Protein AF-A0A7J9VFI0-F1 (afdb_monomer_lite)

pLDDT: mean 91.73, std 10.09, range [53.72, 98.06]

Sequence (66 aa):
MRATALAYLEAGGARAAASALGVHKNTVLYRLRQVEDLLGHPIDKDPLRLHLALLLADHYGPRALQ

Radius of gyration: 11.78 Å; chains: 1; bounding box: 34×19×26 Å

Secondary structure (DSSP, 8-state):
-HHHHHHHHHHTSHHHHHHHHTS-HHHHHHHHHHHHHHHTS-TTSSHHHHHHHHHHHHHHGGGGG-

Structure (mmCIF, N/CA/C/O backbone):
data_AF-A0A7J9VFI0-F1
#
_entry.id   AF-A0A7J9VFI0-F1
#
loop_
_atom_site.group_PDB
_atom_site.id
_atom_site.type_symbol
_atom_site.label_atom_id
_atom_site.label_alt_id
_atom_site.label_comp_id
_atom_site.label_asym_id
_atom_site.label_entity_id
_atom_site.label_seq_id
_atom_site.pdbx_PDB_ins_code
_atom_site.Cartn_x
_atom_site.Cartn_y
_atom_site.Cartn_z
_atom_site.occupancy
_atom_site.B_iso_or_equiv
_atom_site.auth_seq_id
_atom_site.auth_comp_id
_atom_site.auth_asym_id
_atom_site.auth_atom_id
_atom_site.pdbx_PDB_model_num
ATOM 1 N N . MET A 1 1 ? -4.175 7.581 -1.335 1.00 84.31 1 MET A N 1
ATOM 2 C CA . MET A 1 1 ? -3.250 6.534 -0.834 1.00 84.31 1 MET A CA 1
ATOM 3 C C . MET A 1 1 ? -3.742 5.120 -1.112 1.00 84.31 1 MET A C 1
ATOM 5 O O . MET A 1 1 ? -2.921 4.313 -1.517 1.00 84.31 1 MET A O 1
ATOM 9 N N . ARG A 1 2 ? -5.053 4.838 -1.006 1.00 89.12 2 ARG A N 1
ATOM 10 C CA . ARG A 1 2 ? -5.676 3.549 -1.381 1.00 89.12 2 ARG A CA 1
ATOM 11 C C . ARG A 1 2 ? -5.165 2.958 -2.705 1.00 89.12 2 ARG A C 1
ATOM 13 O O . ARG A 1 2 ? -4.664 1.844 -2.704 1.00 89.12 2 ARG A O 1
ATOM 20 N N . ALA A 1 3 ? -5.186 3.740 -3.788 1.00 91.69 3 ALA A N 1
ATOM 21 C CA . ALA A 1 3 ? -4.684 3.309 -5.098 1.00 91.69 3 ALA A CA 1
ATOM 22 C C . ALA A 1 3 ? -3.206 2.870 -5.082 1.00 91.69 3 ALA A C 1
ATOM 24 O O . ALA A 1 3 ? -2.822 1.958 -5.799 1.00 91.69 3 ALA A O 1
ATOM 25 N N . THR A 1 4 ? -2.365 3.484 -4.239 1.00 95.62 4 THR A N 1
ATOM 26 C CA . THR A 1 4 ? -0.956 3.084 -4.100 1.00 95.62 4 THR A CA 1
ATOM 27 C C . THR A 1 4 ? -0.8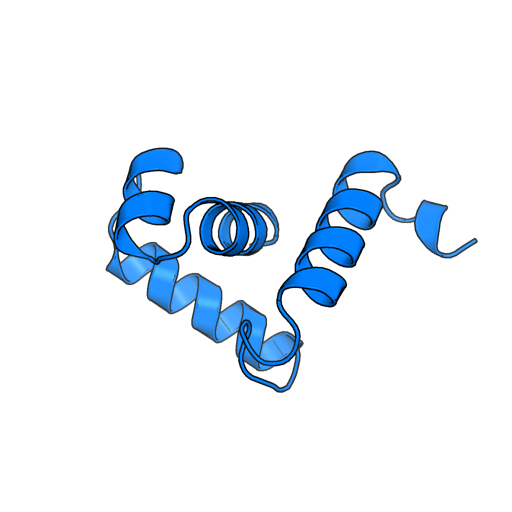03 1.761 -3.356 1.00 95.62 4 THR A C 1
ATOM 29 O O . THR A 1 4 ? 0.040 0.958 -3.741 1.00 95.62 4 THR A O 1
ATOM 32 N N . ALA A 1 5 ? -1.627 1.515 -2.335 1.00 93.81 5 ALA A N 1
ATOM 33 C CA . ALA A 1 5 ? -1.652 0.240 -1.624 1.00 93.81 5 ALA A CA 1
ATOM 34 C C . ALA A 1 5 ? -2.144 -0.903 -2.530 1.00 93.81 5 ALA A C 1
ATOM 36 O O . ALA A 1 5 ? -1.491 -1.939 -2.596 1.00 93.81 5 ALA A O 1
ATOM 37 N N . LEU A 1 6 ? -3.231 -0.687 -3.283 1.00 95.12 6 LEU A N 1
ATOM 38 C CA . LEU A 1 6 ? -3.736 -1.654 -4.268 1.00 95.12 6 LEU A CA 1
ATOM 39 C C . LEU A 1 6 ? -2.684 -1.977 -5.331 1.00 95.12 6 LEU A C 1
ATOM 41 O O . LEU A 1 6 ? -2.300 -3.133 -5.463 1.00 95.12 6 LEU A O 1
ATOM 45 N N . ALA A 1 7 ? -2.129 -0.955 -5.990 1.00 96.00 7 ALA A N 1
ATOM 46 C CA . ALA A 1 7 ? -1.110 -1.156 -7.018 1.00 96.00 7 ALA A CA 1
ATOM 47 C C . ALA A 1 7 ? 0.144 -1.869 -6.484 1.00 96.00 7 ALA A C 1
ATOM 49 O O . ALA A 1 7 ? 0.777 -2.627 -7.211 1.00 96.00 7 ALA A O 1
ATOM 50 N N . TYR A 1 8 ? 0.528 -1.644 -5.223 1.00 97.00 8 TYR A N 1
ATOM 51 C CA . TYR A 1 8 ? 1.638 -2.368 -4.600 1.00 97.00 8 TYR A CA 1
ATOM 52 C C . TYR A 1 8 ? 1.327 -3.849 -4.377 1.00 97.00 8 TYR A C 1
ATOM 54 O O . TYR A 1 8 ? 2.167 -4.689 -4.700 1.00 97.00 8 TYR A O 1
ATOM 62 N N . LEU A 1 9 ? 0.139 -4.153 -3.851 1.00 95.38 9 LEU A N 1
ATOM 63 C CA . LEU A 1 9 ? -0.304 -5.524 -3.592 1.00 95.38 9 LEU A CA 1
ATOM 64 C C . LEU A 1 9 ? -0.501 -6.311 -4.896 1.00 95.38 9 LEU A C 1
ATOM 66 O O . LEU A 1 9 ? -0.127 -7.476 -4.958 1.00 95.38 9 LEU A O 1
ATOM 70 N N . GLU A 1 10 ? -1.014 -5.669 -5.946 1.00 94.88 10 GLU A N 1
ATOM 71 C CA . GLU A 1 10 ? -1.206 -6.281 -7.268 1.00 94.88 10 GLU A CA 1
ATOM 72 C C . GLU A 1 10 ? 0.114 -6.486 -8.015 1.00 94.88 10 GLU A C 1
ATOM 74 O O . GLU A 1 10 ? 0.342 -7.533 -8.615 1.00 94.88 10 GLU A O 1
ATOM 79 N N . ALA A 1 11 ? 1.004 -5.490 -7.979 1.00 94.50 11 ALA A N 1
ATOM 80 C CA . ALA A 1 11 ? 2.254 -5.530 -8.731 1.00 94.50 11 ALA A CA 1
ATOM 81 C C . ALA A 1 11 ? 3.393 -6.259 -7.993 1.00 94.50 11 ALA A C 1
ATOM 83 O O . ALA A 1 11 ? 4.471 -6.442 -8.562 1.00 94.50 11 ALA A O 1
ATOM 84 N N . GLY A 1 12 ? 3.196 -6.627 -6.721 1.00 92.38 12 GLY A N 1
ATOM 85 C CA . GLY A 1 12 ? 4.165 -7.374 -5.913 1.00 92.38 12 GLY A CA 1
ATOM 86 C C . GLY A 1 12 ? 5.440 -6.599 -5.560 1.00 92.38 12 GLY A C 1
ATOM 87 O O . GLY A 1 12 ? 6.455 -7.201 -5.212 1.00 92.38 12 GLY A O 1
ATOM 88 N N . GLY A 1 13 ? 5.438 -5.266 -5.672 1.00 95.12 13 GLY A N 1
ATOM 89 C CA . GLY A 1 13 ? 6.610 -4.471 -5.317 1.00 95.12 13 GLY A CA 1
ATOM 90 C C . GLY A 1 13 ? 6.566 -3.002 -5.727 1.00 95.12 13 GLY A C 1
ATOM 91 O O . GLY A 1 13 ? 5.912 -2.592 -6.685 1.00 95.12 13 GLY A O 1
ATOM 92 N N . ALA A 1 14 ? 7.356 -2.184 -5.025 1.00 96.12 14 ALA A N 1
ATOM 93 C CA . ALA A 1 14 ? 7.319 -0.725 -5.155 1.00 96.12 14 ALA A CA 1
ATOM 94 C C . ALA A 1 14 ? 7.758 -0.217 -6.537 1.00 96.12 14 ALA A C 1
ATOM 96 O O . ALA A 1 14 ? 7.288 0.825 -6.981 1.00 96.12 14 ALA A O 1
ATOM 97 N N . ARG A 1 15 ? 8.658 -0.932 -7.227 1.00 97.75 15 ARG A N 1
ATOM 98 C CA . ARG A 1 15 ? 9.114 -0.548 -8.573 1.00 97.75 15 ARG A CA 1
ATOM 99 C C . ARG A 1 15 ? 8.031 -0.792 -9.625 1.00 97.75 15 ARG A C 1
ATOM 101 O O . ARG A 1 15 ? 7.797 0.079 -10.454 1.00 97.75 15 ARG A O 1
ATOM 108 N N . ALA A 1 16 ? 7.378 -1.950 -9.572 1.00 97.62 16 ALA A N 1
ATOM 109 C CA . ALA A 1 16 ? 6.305 -2.295 -10.496 1.00 97.62 16 ALA A CA 1
ATOM 110 C C . ALA A 1 16 ? 5.074 -1.404 -10.255 1.00 97.62 16 ALA A C 1
ATOM 112 O O . ALA A 1 16 ? 4.551 -0.811 -11.194 1.00 97.62 16 ALA A O 1
ATOM 113 N N . ALA A 1 17 ? 4.720 -1.170 -8.989 1.00 97.44 17 ALA A N 1
ATOM 114 C CA . ALA A 1 17 ? 3.670 -0.224 -8.619 1.00 97.44 17 ALA A CA 1
ATOM 115 C C . ALA A 1 17 ? 3.978 1.216 -9.066 1.00 97.44 17 ALA A C 1
ATOM 117 O O . ALA A 1 17 ? 3.099 1.918 -9.550 1.00 97.44 17 ALA A O 1
ATOM 118 N N . ALA A 1 18 ? 5.233 1.664 -8.948 1.00 97.75 18 ALA A N 1
ATOM 119 C CA . ALA A 1 18 ? 5.655 2.984 -9.420 1.00 97.75 18 ALA A CA 1
ATOM 120 C C . ALA A 1 18 ? 5.485 3.133 -10.937 1.00 97.75 18 ALA A C 1
ATOM 122 O O . ALA A 1 18 ? 4.980 4.156 -11.395 1.00 97.75 18 ALA A O 1
ATOM 123 N N . SER A 1 19 ? 5.839 2.087 -11.692 1.00 97.69 19 SER A N 1
ATOM 124 C CA . SER A 1 19 ? 5.610 2.024 -13.137 1.00 97.69 19 SER A CA 1
ATOM 125 C C . SER A 1 19 ? 4.122 2.091 -13.482 1.00 97.69 19 SER A C 1
ATOM 127 O O . SER A 1 19 ? 3.746 2.854 -14.365 1.00 97.69 19 SER A O 1
ATOM 129 N N . ALA A 1 20 ? 3.275 1.336 -12.775 1.00 96.88 20 ALA A N 1
ATOM 130 C CA . ALA A 1 20 ? 1.827 1.328 -12.994 1.00 96.88 20 ALA A CA 1
ATOM 131 C C . ALA A 1 20 ? 1.161 2.677 -12.661 1.00 96.88 20 ALA A C 1
ATOM 133 O O . ALA A 1 20 ? 0.207 3.081 -13.315 1.00 96.88 20 ALA A O 1
ATOM 134 N N . LEU A 1 21 ? 1.677 3.390 -11.657 1.00 96.06 21 LEU A N 1
ATOM 135 C CA . LEU A 1 21 ? 1.132 4.668 -11.189 1.00 96.06 21 LEU A CA 1
ATOM 136 C C . LEU A 1 21 ? 1.753 5.900 -11.867 1.00 96.06 21 LEU A C 1
ATOM 138 O O . LEU A 1 21 ? 1.331 7.017 -11.569 1.00 96.06 21 LEU A O 1
ATOM 142 N N . GLY A 1 22 ? 2.776 5.731 -12.711 1.00 97.31 22 GLY A N 1
ATOM 143 C CA . GLY A 1 22 ? 3.490 6.846 -13.342 1.00 97.31 22 GLY A CA 1
ATOM 144 C C . GLY A 1 22 ? 4.226 7.756 -12.348 1.00 97.31 22 GLY A C 1
ATOM 145 O O . GLY A 1 22 ? 4.318 8.963 -12.561 1.00 97.31 22 GLY A O 1
ATOM 146 N N . VAL A 1 23 ? 4.728 7.205 -11.238 1.00 97.81 23 VAL A N 1
ATOM 147 C CA . VAL A 1 23 ? 5.434 7.966 -10.188 1.00 97.81 23 VAL A CA 1
ATOM 148 C C . VAL A 1 23 ? 6.816 7.385 -9.907 1.00 97.81 23 VAL A C 1
ATOM 150 O O . VAL A 1 23 ? 7.152 6.286 -10.335 1.00 97.81 23 VAL A O 1
ATOM 153 N N . HIS A 1 24 ? 7.636 8.098 -9.136 1.00 97.38 24 HIS A N 1
ATOM 154 C CA . HIS A 1 24 ? 8.929 7.578 -8.699 1.00 97.38 24 HIS A CA 1
ATOM 155 C C . HIS A 1 24 ? 8.774 6.509 -7.598 1.00 97.38 24 HIS A C 1
ATOM 157 O O . HIS A 1 24 ? 7.908 6.618 -6.725 1.00 97.38 24 HIS A O 1
ATOM 163 N N . LYS A 1 25 ? 9.677 5.515 -7.561 1.00 97.44 25 LYS A N 1
ATOM 164 C CA . LYS A 1 25 ? 9.696 4.448 -6.535 1.00 97.44 25 LYS A CA 1
ATOM 165 C C . LYS A 1 25 ? 9.644 5.003 -5.105 1.00 97.44 25 LYS A C 1
ATOM 167 O O . LYS A 1 25 ? 8.913 4.481 -4.270 1.00 97.44 25 LYS A O 1
ATOM 172 N N . ASN A 1 26 ? 10.383 6.076 -4.822 1.00 98.00 26 ASN A N 1
ATOM 173 C CA . ASN A 1 26 ? 10.407 6.679 -3.482 1.00 98.00 26 ASN A CA 1
ATOM 174 C C . ASN A 1 26 ? 9.052 7.272 -3.083 1.00 98.00 26 ASN A C 1
ATOM 176 O O . ASN A 1 26 ? 8.691 7.214 -1.914 1.00 98.00 26 ASN A O 1
ATOM 180 N N . THR A 1 27 ? 8.279 7.787 -4.041 1.00 98.00 27 THR A N 1
ATOM 181 C CA . THR A 1 27 ? 6.921 8.276 -3.782 1.00 98.00 27 THR A CA 1
ATOM 182 C C . THR A 1 27 ? 5.994 7.131 -3.385 1.00 98.00 27 THR A C 1
ATOM 184 O O . THR A 1 27 ? 5.172 7.306 -2.488 1.00 98.00 27 THR A O 1
ATOM 187 N N . VAL A 1 28 ? 6.145 5.950 -3.999 1.00 97.88 28 VAL A N 1
ATOM 188 C CA . VAL A 1 28 ? 5.416 4.742 -3.581 1.00 97.88 28 VAL A CA 1
ATOM 189 C C . VAL A 1 28 ? 5.818 4.342 -2.166 1.00 97.88 28 VAL A C 1
ATOM 191 O O . VAL A 1 28 ? 4.944 4.211 -1.321 1.00 97.88 28 VAL A O 1
ATOM 194 N N . LEU A 1 29 ? 7.118 4.226 -1.878 1.00 97.50 29 LEU A N 1
ATOM 195 C CA . LEU A 1 29 ? 7.610 3.852 -0.544 1.00 97.50 29 LEU A CA 1
ATOM 196 C C . LEU A 1 29 ? 7.153 4.823 0.552 1.00 97.50 29 LEU A C 1
ATOM 198 O O . LEU A 1 29 ? 6.745 4.392 1.625 1.00 97.50 29 LEU A O 1
ATOM 202 N N . TYR A 1 30 ? 7.184 6.125 0.272 1.00 98.06 30 TYR A N 1
ATOM 203 C CA . TYR A 1 30 ? 6.692 7.147 1.192 1.00 98.06 30 TYR A CA 1
ATOM 204 C C . TYR A 1 30 ? 5.194 6.980 1.475 1.00 98.06 30 TYR A C 1
ATOM 206 O O . TYR A 1 30 ? 4.783 6.928 2.630 1.00 98.06 30 TYR A O 1
ATOM 214 N N . ARG A 1 31 ? 4.377 6.824 0.426 1.00 97.81 31 ARG A N 1
ATOM 215 C CA . ARG A 1 31 ? 2.931 6.603 0.577 1.00 97.81 31 ARG A CA 1
ATOM 216 C C . ARG A 1 31 ? 2.617 5.282 1.278 1.00 97.81 31 ARG A C 1
ATOM 218 O O . ARG A 1 31 ? 1.647 5.232 2.023 1.00 97.81 31 ARG A O 1
ATOM 225 N N . LEU A 1 32 ? 3.408 4.231 1.047 1.00 96.88 32 LEU A N 1
ATOM 226 C CA . LEU A 1 32 ? 3.268 2.955 1.751 1.00 96.88 32 LEU A CA 1
ATOM 227 C C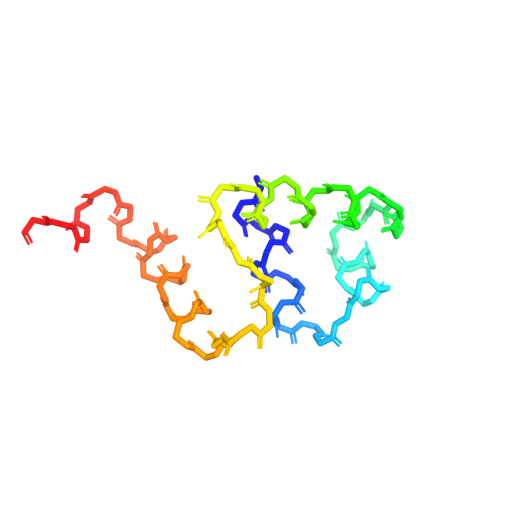 . LEU A 1 32 ? 3.541 3.116 3.238 1.00 96.88 32 LEU A C 1
ATOM 229 O O . LEU A 1 32 ? 2.742 2.639 4.028 1.00 96.88 32 LEU A O 1
ATOM 233 N N . ARG A 1 33 ? 4.574 3.872 3.620 1.00 97.12 33 ARG A N 1
ATOM 234 C CA . ARG A 1 33 ? 4.832 4.174 5.031 1.00 97.12 33 ARG A CA 1
ATOM 235 C C . ARG A 1 33 ? 3.642 4.851 5.697 1.00 97.12 33 ARG A C 1
ATOM 237 O O . ARG A 1 33 ? 3.205 4.413 6.744 1.00 97.12 33 ARG A O 1
ATOM 244 N N . GLN A 1 34 ? 3.053 5.844 5.035 1.00 97.44 34 GLN A N 1
ATOM 245 C CA . GLN A 1 34 ? 1.855 6.505 5.555 1.00 97.44 34 GLN A CA 1
ATOM 246 C C . GLN A 1 34 ? 0.657 5.550 5.667 1.00 97.44 34 GLN A C 1
ATOM 248 O O . GLN A 1 34 ? -0.162 5.691 6.568 1.00 97.44 34 GLN A O 1
ATOM 253 N N . VAL A 1 35 ? 0.534 4.579 4.758 1.00 95.56 35 VAL A N 1
ATOM 254 C CA . VAL A 1 35 ? -0.489 3.529 4.857 1.00 95.56 35 VAL A CA 1
ATOM 255 C C . VAL A 1 35 ? -0.205 2.609 6.045 1.00 95.56 35 VAL A C 1
ATOM 257 O O . VAL A 1 35 ? -1.125 2.311 6.795 1.00 95.56 35 VAL A O 1
ATOM 260 N N . GLU A 1 36 ? 1.040 2.192 6.249 1.00 96.38 36 GLU A N 1
ATOM 261 C CA . GLU A 1 36 ? 1.451 1.349 7.379 1.00 96.38 36 GLU A CA 1
ATOM 262 C C . GLU A 1 36 ? 1.269 2.057 8.725 1.00 96.38 36 GLU A C 1
ATOM 264 O O . GLU A 1 36 ? 0.782 1.438 9.668 1.00 96.38 36 GLU A O 1
ATOM 269 N N . ASP A 1 37 ? 1.557 3.360 8.794 1.00 97.19 37 ASP A N 1
ATOM 270 C CA . ASP A 1 37 ? 1.300 4.197 9.971 1.00 97.19 37 ASP A CA 1
ATOM 271 C C . ASP A 1 37 ? -0.197 4.206 10.329 1.00 97.19 37 ASP A C 1
ATOM 273 O O . ASP A 1 37 ? -0.563 4.123 11.500 1.00 97.19 37 ASP A O 1
ATOM 277 N N . LEU A 1 38 ? -1.078 4.254 9.321 1.00 94.31 38 LEU A N 1
ATOM 278 C CA . LEU A 1 38 ? -2.532 4.180 9.514 1.00 94.31 38 LEU A CA 1
ATOM 279 C C . LEU A 1 38 ? -3.018 2.771 9.880 1.00 94.31 38 LEU A C 1
ATOM 281 O O . LEU A 1 38 ? -3.986 2.634 10.625 1.00 94.31 38 LEU A O 1
ATOM 285 N N . LEU A 1 39 ? -2.382 1.729 9.343 1.00 93.81 39 LEU A N 1
ATOM 286 C CA . LEU A 1 39 ? -2.702 0.332 9.649 1.00 93.81 39 LEU A CA 1
ATOM 287 C C . LEU A 1 39 ? -2.168 -0.099 11.025 1.00 93.81 39 LEU A C 1
ATOM 289 O O . LEU A 1 39 ? -2.677 -1.053 11.612 1.00 93.81 39 LEU A O 1
ATOM 293 N N . GLY A 1 40 ? -1.126 0.570 11.526 1.00 97.06 40 GLY A N 1
ATOM 294 C CA . GLY A 1 40 ? -0.384 0.170 12.721 1.00 97.06 40 GLY A CA 1
ATOM 295 C C . GLY A 1 40 ? 0.463 -1.093 12.522 1.00 97.06 40 GLY A 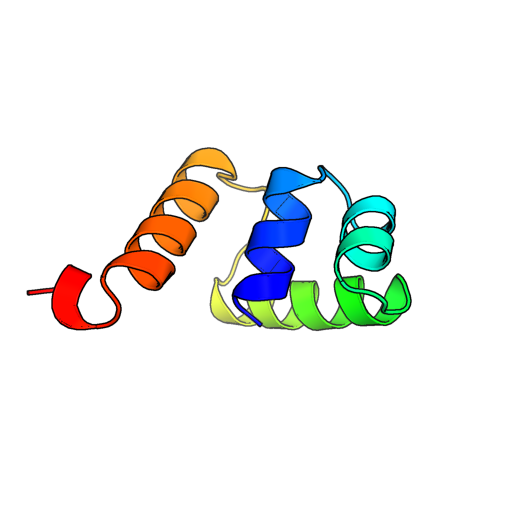C 1
ATOM 296 O O . GLY A 1 40 ? 0.923 -1.691 13.495 1.00 97.06 40 GLY A O 1
ATOM 297 N N . HIS A 1 41 ? 0.641 -1.542 11.277 1.00 96.62 41 HIS A N 1
ATOM 298 C CA . HIS A 1 41 ? 1.429 -2.722 10.933 1.00 96.62 41 HIS A CA 1
ATOM 299 C C . HIS A 1 41 ? 1.907 -2.681 9.470 1.00 96.62 41 HIS A C 1
ATOM 301 O O . HIS A 1 41 ? 1.329 -1.951 8.661 1.00 96.62 41 HIS A O 1
ATOM 307 N N . PRO A 1 42 ? 2.915 -3.500 9.104 1.00 96.31 42 PRO A N 1
ATOM 308 C CA . PRO A 1 42 ? 3.382 -3.616 7.725 1.00 96.31 42 PRO A CA 1
ATOM 309 C C . PRO A 1 42 ? 2.273 -4.025 6.755 1.00 96.31 42 PRO A C 1
ATOM 311 O O . PRO A 1 42 ? 1.377 -4.804 7.110 1.00 96.31 42 PRO A O 1
ATOM 314 N N . ILE A 1 43 ? 2.342 -3.522 5.523 1.00 94.75 43 ILE A N 1
ATOM 315 C CA . ILE A 1 43 ? 1.313 -3.763 4.501 1.00 94.75 43 ILE A CA 1
ATOM 316 C C . ILE A 1 43 ? 1.249 -5.240 4.066 1.00 94.75 43 ILE A C 1
ATOM 318 O O . ILE A 1 43 ? 0.210 -5.721 3.616 1.00 94.75 43 ILE A O 1
ATOM 322 N N . ASP A 1 44 ? 2.349 -5.969 4.233 1.00 93.94 44 ASP A N 1
ATOM 323 C CA . ASP A 1 44 ? 2.540 -7.371 3.855 1.00 93.94 44 ASP A CA 1
ATOM 324 C C . ASP A 1 44 ? 2.236 -8.368 4.986 1.00 93.94 44 ASP A C 1
ATOM 326 O O . ASP A 1 44 ? 2.401 -9.572 4.801 1.00 93.94 44 ASP A O 1
ATOM 330 N N . LYS A 1 45 ? 1.741 -7.898 6.139 1.00 95.88 45 LYS A N 1
ATOM 331 C CA . LYS A 1 45 ? 1.367 -8.768 7.266 1.00 95.88 45 LYS A CA 1
ATOM 332 C C . LYS A 1 45 ? 0.254 -9.766 6.911 1.00 95.88 45 LYS A C 1
ATOM 334 O O . LYS A 1 45 ? 0.297 -10.908 7.355 1.00 95.88 45 LYS A O 1
ATOM 339 N N . ASP A 1 46 ? -0.749 -9.322 6.154 1.00 94.88 46 ASP A N 1
ATOM 340 C CA . ASP A 1 46 ? -1.839 -10.155 5.618 1.00 94.88 46 ASP A CA 1
ATOM 341 C C . ASP A 1 46 ? -2.300 -9.571 4.266 1.00 94.88 46 ASP A C 1
ATOM 343 O O . ASP A 1 46 ? -3.306 -8.853 4.184 1.00 94.88 46 ASP A O 1
ATOM 347 N N . PRO A 1 47 ? -1.510 -9.790 3.198 1.00 92.75 47 PRO A N 1
ATOM 348 C CA . PRO A 1 47 ? -1.661 -9.067 1.941 1.00 92.75 47 PRO A CA 1
ATOM 349 C C . PRO A 1 47 ? -2.961 -9.432 1.223 1.00 92.75 47 PRO A C 1
ATOM 351 O O . PRO A 1 47 ? -3.569 -8.565 0.600 1.00 92.75 47 PRO A O 1
ATOM 354 N N . LEU A 1 48 ? -3.431 -10.680 1.349 1.00 94.00 48 LEU A N 1
ATOM 355 C CA . LEU A 1 48 ? -4.688 -11.121 0.743 1.00 94.00 48 LEU A CA 1
ATOM 356 C C . LEU A 1 48 ? -5.887 -10.441 1.407 1.00 94.00 48 LEU A C 1
ATOM 358 O O . LEU A 1 48 ? -6.732 -9.867 0.715 1.00 94.00 48 LEU A O 1
ATOM 362 N N . ARG A 1 49 ? -5.957 -10.470 2.745 1.00 94.00 49 ARG A N 1
ATOM 363 C CA . ARG A 1 49 ? -7.047 -9.823 3.484 1.00 94.00 49 ARG A CA 1
ATOM 364 C C . ARG A 1 49 ? -7.078 -8.325 3.220 1.00 94.00 49 ARG A C 1
ATOM 366 O O . ARG A 1 49 ? -8.155 -7.767 3.003 1.00 94.00 49 ARG A O 1
ATOM 373 N N . LEU A 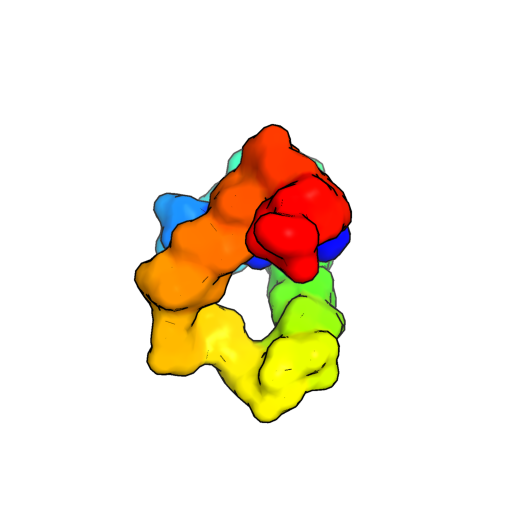1 50 ? -5.914 -7.675 3.227 1.00 93.94 50 LEU A N 1
ATOM 374 C CA . LEU A 1 50 ? -5.825 -6.246 2.961 1.00 93.94 50 LEU A CA 1
ATOM 375 C C . LEU A 1 50 ? -6.230 -5.916 1.520 1.00 93.94 50 LEU A C 1
ATOM 377 O O . LEU A 1 50 ? -7.00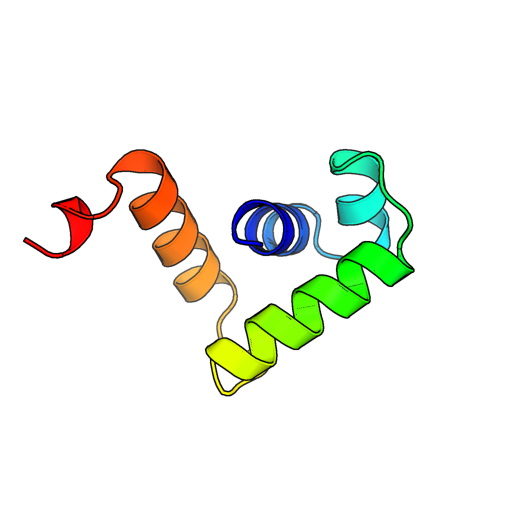5 -4.985 1.314 1.00 93.94 50 LEU A O 1
ATOM 381 N N . HIS A 1 51 ? -5.765 -6.688 0.536 1.00 94.44 51 HIS A N 1
ATOM 382 C CA . HIS A 1 51 ? -6.137 -6.499 -0.865 1.00 94.44 51 HIS A CA 1
ATOM 383 C C . HIS A 1 51 ? -7.658 -6.591 -1.059 1.00 94.44 51 HIS A C 1
ATOM 385 O O . HIS A 1 51 ? -8.261 -5.673 -1.616 1.00 94.44 51 HIS A O 1
ATOM 391 N N . LEU A 1 52 ? -8.299 -7.624 -0.500 1.00 93.75 52 LEU A N 1
ATOM 392 C CA . LEU A 1 52 ? -9.758 -7.778 -0.536 1.00 93.75 52 LEU A CA 1
ATOM 393 C C . LEU A 1 52 ? -10.484 -6.606 0.136 1.00 93.75 52 LEU A C 1
ATOM 395 O O . LEU A 1 52 ? -11.416 -6.050 -0.440 1.00 93.75 52 LEU A O 1
ATOM 399 N N . ALA A 1 53 ? -10.048 -6.187 1.326 1.00 92.06 53 ALA A N 1
ATOM 400 C CA . ALA A 1 53 ? -10.653 -5.055 2.027 1.00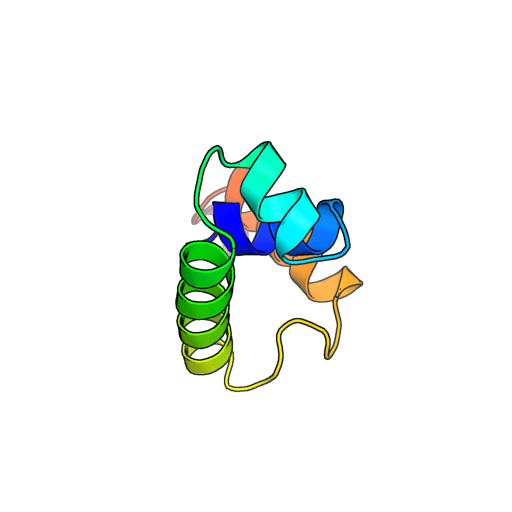 92.06 53 ALA A CA 1
ATOM 401 C C . ALA A 1 53 ? -10.548 -3.749 1.221 1.00 92.06 53 ALA A C 1
ATOM 403 O O . ALA A 1 53 ? -11.489 -2.953 1.191 1.00 92.06 53 ALA A O 1
ATOM 404 N N . LEU A 1 54 ? -9.415 -3.526 0.548 1.00 91.94 54 LEU A N 1
ATOM 405 C CA . LEU A 1 54 ? -9.215 -2.356 -0.301 1.00 91.94 54 LEU A CA 1
ATOM 406 C C . LEU A 1 54 ? -10.101 -2.401 -1.551 1.00 91.94 54 LEU A C 1
ATOM 408 O O . LEU A 1 54 ? -10.671 -1.361 -1.871 1.00 91.94 54 LEU A O 1
ATOM 412 N N . LEU A 1 55 ? -10.258 -3.563 -2.197 1.00 91.31 55 LEU A N 1
ATOM 413 C CA . LEU A 1 55 ? -11.155 -3.746 -3.346 1.00 91.31 55 LEU A CA 1
ATOM 414 C C . LEU A 1 55 ? -12.621 -3.522 -2.973 1.00 91.31 55 LEU A C 1
ATOM 416 O O . LEU A 1 55 ? -13.334 -2.808 -3.673 1.00 91.31 55 LEU A O 1
ATOM 420 N N . LEU A 1 56 ? -13.071 -4.084 -1.849 1.00 90.56 56 LEU A N 1
ATOM 421 C CA . LEU A 1 56 ? -14.437 -3.876 -1.366 1.00 90.56 56 LEU A CA 1
ATOM 422 C C . LEU A 1 56 ? -14.693 -2.395 -1.066 1.00 90.56 56 LEU A C 1
ATOM 424 O O . LEU A 1 56 ? -15.717 -1.848 -1.465 1.00 90.56 56 LEU A O 1
ATOM 428 N N . ALA A 1 57 ? -13.746 -1.725 -0.410 1.00 88.00 57 ALA A N 1
ATOM 429 C CA . ALA A 1 57 ? -13.858 -0.299 -0.129 1.00 88.00 57 ALA A CA 1
ATOM 430 C C . ALA A 1 57 ? -13.799 0.574 -1.396 1.00 88.00 57 ALA A C 1
ATOM 432 O O . ALA A 1 57 ? -14.376 1.659 -1.398 1.00 88.00 57 ALA A O 1
ATOM 433 N N . ASP A 1 58 ? -13.106 0.132 -2.447 1.00 86.56 58 ASP A N 1
ATOM 434 C CA . ASP A 1 58 ? -13.054 0.822 -3.740 1.00 86.56 58 ASP A CA 1
ATOM 435 C C . ASP A 1 58 ? -14.371 0.660 -4.517 1.00 86.56 58 ASP A C 1
ATOM 437 O O . ASP A 1 58 ? -14.926 1.637 -5.012 1.00 86.56 58 ASP A O 1
ATOM 441 N N . HIS A 1 59 ? -14.924 -0.556 -4.535 1.00 86.50 59 HIS A N 1
ATOM 442 C CA . HIS A 1 59 ? -16.137 -0.885 -5.282 1.00 86.50 59 HIS A CA 1
ATOM 443 C C . HIS A 1 59 ? -17.427 -0.392 -4.607 1.00 86.50 59 HIS A C 1
ATOM 445 O O . HIS A 1 59 ? -18.332 0.105 -5.273 1.00 86.50 59 HIS A O 1
ATOM 451 N N . TYR A 1 60 ? -17.523 -0.518 -3.281 1.00 84.50 60 TYR A N 1
ATOM 452 C CA . TYR A 1 60 ? -18.746 -0.219 -2.526 1.00 84.50 60 TYR A CA 1
ATOM 453 C C . TYR A 1 60 ? -18.667 1.094 -1.730 1.00 84.50 60 TYR A C 1
ATOM 455 O O . TYR A 1 60 ? -19.685 1.585 -1.231 1.00 84.50 60 TYR A O 1
ATOM 463 N N . GLY A 1 61 ? -17.479 1.694 -1.598 1.00 72.94 61 GLY A N 1
ATOM 464 C CA . GLY A 1 61 ? -17.292 2.915 -0.816 1.00 72.94 61 GLY A CA 1
ATOM 465 C C . GLY A 1 61 ? -17.719 2.754 0.656 1.00 72.94 61 GLY A C 1
ATOM 466 O O . GLY A 1 61 ? -17.678 1.652 1.206 1.00 72.94 61 GLY A O 1
ATOM 467 N N . PRO A 1 62 ? -18.176 3.833 1.323 1.00 64.06 62 PRO A N 1
ATOM 468 C CA . PRO A 1 62 ? -18.633 3.797 2.720 1.00 64.06 62 PRO A CA 1
ATOM 469 C C . PRO A 1 62 ? -19.818 2.856 2.989 1.00 64.06 62 PRO A C 1
ATOM 471 O O . PRO A 1 62 ? -20.118 2.572 4.144 1.00 64.06 62 PRO A O 1
ATOM 474 N N . ARG A 1 63 ? -20.498 2.374 1.941 1.00 63.16 63 ARG A N 1
ATOM 475 C CA . ARG A 1 63 ? -21.647 1.467 2.063 1.00 63.16 63 ARG A CA 1
ATOM 476 C C . ARG A 1 63 ? -21.247 0.028 2.391 1.00 63.16 63 ARG A C 1
ATOM 478 O O . ARG A 1 63 ? -22.110 -0.746 2.769 1.00 63.16 63 ARG A O 1
ATOM 485 N N . ALA A 1 64 ? -19.962 -0.324 2.297 1.00 59.34 64 ALA A N 1
ATOM 486 C CA . ALA A 1 64 ? -19.460 -1.647 2.685 1.00 59.34 64 ALA A CA 1
ATOM 487 C C . ALA A 1 64 ? -19.534 -1.933 4.200 1.00 59.34 64 ALA A C 1
ATOM 489 O O . ALA A 1 64 ? -19.306 -3.065 4.614 1.00 59.34 64 ALA A O 1
ATOM 490 N N . LEU A 1 65 ? -19.783 -0.908 5.023 1.00 58.78 65 LEU A N 1
ATOM 491 C CA . LEU A 1 65 ? -19.830 -0.990 6.489 1.00 58.78 65 LEU A CA 1
ATOM 492 C C . LEU A 1 65 ? -21.263 -0.903 7.051 1.00 58.78 65 LEU A C 1
ATOM 494 O O . LEU A 1 65 ? -21.415 -0.713 8.257 1.00 58.78 65 LEU A O 1
ATOM 498 N N . GLN A 1 66 ? -22.286 -0.973 6.190 1.00 53.72 66 GLN A N 1
ATOM 499 C CA . GLN A 1 66 ? -23.701 -0.921 6.576 1.00 53.72 66 GLN A CA 1
ATOM 500 C C . GLN A 1 66 ? -24.316 -2.313 6.660 1.00 53.72 66 GLN A C 1
ATOM 502 O O . GLN A 1 66 ? -23.964 -3.161 5.811 1.00 53.72 66 GLN A O 1
#

Foldseek 3Di:
DLLLLLLCLVQVHLVSSCVVVVHDSVVSVVVQVVVCVVVVHHCVPPSVVSNVVSVLCVVQPPNSVD